Protein AF-A0A1G5B5W2-F1 (afdb_monomer)

Solvent-accessible surface area (backbone atoms only — not comparable to full-atom values): 9933 Å² total; per-residue (Å²): 132,89,88,76,79,68,76,71,42,29,28,67,58,91,96,41,81,40,77,48,52,76,66,56,52,51,50,60,70,46,51,90,75,51,82,76,58,22,58,76,54,98,49,32,30,33,30,56,49,57,87,66,50,67,46,41,26,61,44,83,46,56,38,44,43,36,43,31,29,71,38,70,79,39,80,42,61,60,56,61,76,33,85,68,38,29,29,24,50,71,88,38,76,74,40,57,71,66,61,88,95,61,55,77,75,46,70,97,74,80,90,72,55,69,45,58,20,66,41,77,34,44,30,32,34,36,50,77,46,63,46,78,59,57,46,78,43,43,35,37,44,41,40,80,92,46,47,30,26,76,44,65,36,38,28,38,66,56,79,77,75,72,81,83,75,81,77,88,127

pLDDT: mean 89.94, std 13.94, range [34.75, 98.75]

Mean predicted aligned error: 6.28 Å

Foldseek 3Di:
DPPPDQLQAWADDPPDIDTDDVLVSVFVVCVVVDDQKADQDPQKTKAKDWDDLEEAAQDKTKIFIKMFRADFFDKAQQADQDEAAQKDKVNHGDHHHDDPPDDNRDGPDDPGDMDTPRDMHRNYHIDIDGHNDFDWIWIWRCHDNHITGIRIHGYDYHPPPDDPPPDDD

Sequence (169 aa):
MDSTSGPGLFIRERDRILPATAEDEEVARSYPMFPDKGPITHGYRITILTRNIMVSAGDCVRIIHICEAVIPHLLLYIMGPKPIYDEYVNDVLSTPALPVHENPLAPSFYDGRTAVGPAIDYNYEITQYRFEKPGTYLLQWRPGTLVSNTLRIQVAAEKTGGPAAVRET

Radius of gyration: 18.14 Å; Cα contacts (8 Å, |Δi|>4): 365; chains: 1; bounding box: 45×38×61 Å

Nearest PDB structures (foldseek):
  5cl2-assembly1_B  TM=4.516E-01  e=8.698E-02  Bacillus subtilis subsp. subtilis str. 168
  7e2c-assembly1_J  TM=4.384E-01  e=8.698E-02  Saccharomyces cerevisiae S288C
  7e93-assembly1_U  TM=4.384E-01  e=9.734E-02  Saccharomyces cerevisiae S288C
  8wa2-assembly1_B  TM=3.943E-01  e=2.022E-01  Chlamydomonas reinhardtii
  3mjg-assembly1_X  TM=4.166E-01  e=5.566E-01  Homo sapiens

Secondary structure (DSSP, 8-state):
---------EEEETTEEEEPPHHHHHHHHTGGG-S-PPPEETTEEEEEE-S-SEEETTPEEEEEEEEEE-STT-EEE--SPBPP-SEEETTEE-SPPPPTT--TTS-SS--S-EEESSEEE--BEEEEEE--S-EEEEEEE--TT-----EEEEEEPP-----------

Structure (mmCIF, N/CA/C/O backbone):
data_AF-A0A1G5B5W2-F1
#
_entry.id   AF-A0A1G5B5W2-F1
#
loop_
_atom_site.group_PDB
_atom_site.id
_atom_site.type_symbol
_atom_site.label_atom_id
_atom_site.label_alt_id
_atom_site.label_comp_id
_atom_site.label_asym_id
_atom_site.label_entity_id
_atom_site.label_seq_id
_atom_site.pdbx_PDB_ins_code
_atom_site.Cartn_x
_atom_site.Cartn_y
_atom_site.Cartn_z
_atom_site.occupancy
_atom_site.B_iso_or_equiv
_atom_site.auth_seq_id
_atom_site.auth_comp_id
_atom_site.auth_asym_id
_atom_site.auth_atom_id
_atom_site.pdbx_PDB_model_num
ATOM 1 N N . MET A 1 1 ? 15.913 24.688 -11.710 1.00 37.62 1 MET A N 1
ATOM 2 C CA . MET A 1 1 ? 15.022 23.519 -11.850 1.00 37.62 1 MET A CA 1
ATOM 3 C C . MET A 1 1 ? 14.374 23.343 -10.494 1.00 37.62 1 MET A C 1
ATOM 5 O O . MET A 1 1 ? 15.089 23.002 -9.563 1.00 37.62 1 MET A O 1
ATOM 9 N N . ASP A 1 2 ? 13.099 23.705 -10.356 1.00 34.75 2 ASP A N 1
ATOM 10 C CA . ASP A 1 2 ? 12.386 23.604 -9.077 1.00 34.75 2 ASP A CA 1
ATOM 11 C C . ASP A 1 2 ? 12.147 22.132 -8.735 1.00 34.75 2 ASP A C 1
ATOM 13 O O . ASP A 1 2 ? 11.306 21.456 -9.323 1.00 34.75 2 ASP A O 1
ATOM 17 N N . SER A 1 3 ? 12.940 21.619 -7.801 1.00 41.91 3 SER A N 1
ATOM 18 C CA . SER A 1 3 ? 12.860 20.267 -7.254 1.00 41.91 3 SER A CA 1
ATOM 19 C C . SER A 1 3 ? 11.920 20.213 -6.043 1.00 41.91 3 SER A C 1
ATOM 21 O O . SER A 1 3 ? 12.307 19.746 -4.974 1.00 41.91 3 SER A O 1
ATOM 23 N N . THR A 1 4 ? 10.697 20.727 -6.190 1.00 43.75 4 THR A N 1
ATOM 24 C CA . THR A 1 4 ? 9.672 20.759 -5.126 1.00 43.75 4 THR A CA 1
ATOM 25 C C . THR A 1 4 ? 8.375 20.032 -5.489 1.00 43.75 4 THR A C 1
ATOM 27 O O . THR A 1 4 ? 7.369 20.211 -4.808 1.00 43.75 4 THR A O 1
ATOM 30 N N . SER A 1 5 ? 8.362 19.161 -6.505 1.00 53.97 5 SER A N 1
ATOM 31 C CA . SER A 1 5 ? 7.229 18.244 -6.684 1.00 53.97 5 SER A CA 1
ATOM 32 C C . SER A 1 5 ? 7.413 17.027 -5.771 1.00 53.97 5 SER A C 1
ATOM 34 O O . SER A 1 5 ? 8.232 16.151 -6.059 1.00 53.97 5 SER A O 1
ATOM 36 N N . GLY A 1 6 ? 6.686 16.987 -4.653 1.00 60.59 6 GLY A N 1
ATOM 37 C CA . GLY A 1 6 ? 6.535 15.770 -3.848 1.00 60.59 6 GLY A CA 1
ATOM 38 C C . GLY A 1 6 ? 5.915 14.612 -4.654 1.00 60.59 6 GLY A C 1
ATOM 39 O O . GLY A 1 6 ? 5.533 14.820 -5.808 1.00 60.59 6 GLY A O 1
ATOM 40 N N . PRO A 1 7 ? 5.843 13.392 -4.087 1.00 71.25 7 PRO A N 1
ATOM 41 C CA . PRO A 1 7 ? 5.294 12.201 -4.741 1.00 71.25 7 PRO A CA 1
ATOM 42 C C . PRO A 1 7 ? 3.908 12.356 -5.390 1.00 71.25 7 PRO A C 1
ATOM 44 O O . PRO A 1 7 ? 3.587 11.539 -6.247 1.00 71.25 7 PRO A O 1
ATOM 47 N N . GLY A 1 8 ? 3.128 13.394 -5.068 1.00 75.19 8 GLY A N 1
ATOM 48 C CA . GLY A 1 8 ? 1.887 13.704 -5.778 1.00 75.19 8 GLY A CA 1
ATOM 49 C C . GLY A 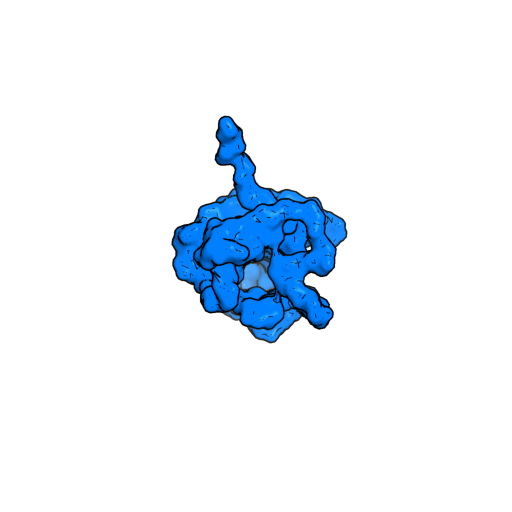1 8 ? 0.831 12.648 -5.491 1.00 75.19 8 GLY A C 1
ATOM 50 O O . GLY A 1 8 ? 0.269 12.057 -6.407 1.00 75.19 8 GLY A O 1
ATOM 51 N N . LEU A 1 9 ? 0.625 12.364 -4.207 1.00 86.31 9 LEU A N 1
ATOM 52 C CA . LEU A 1 9 ? -0.263 11.313 -3.731 1.00 86.31 9 LEU A CA 1
ATOM 53 C C . LEU A 1 9 ? -1.734 11.732 -3.816 1.00 86.31 9 LEU A C 1
ATOM 55 O O . LEU A 1 9 ? -2.085 12.911 -3.707 1.00 86.31 9 LEU A O 1
ATOM 59 N N . PHE A 1 10 ? -2.611 10.734 -3.913 1.00 88.00 10 PHE A N 1
ATOM 60 C CA . PHE A 1 10 ? -4.047 10.942 -4.045 1.00 88.00 10 PHE A CA 1
ATOM 61 C C . PHE A 1 10 ? -4.852 10.019 -3.145 1.00 88.00 10 PHE A C 1
ATOM 63 O O . PHE A 1 10 ? -4.447 8.911 -2.802 1.00 88.00 10 PHE A O 1
ATOM 70 N N . ILE A 1 11 ? -6.048 10.483 -2.820 1.00 87.56 11 ILE A N 1
ATOM 71 C CA . ILE A 1 11 ? -7.042 9.772 -2.036 1.00 87.56 11 ILE A CA 1
ATOM 72 C C . ILE A 1 11 ? -8.286 9.638 -2.894 1.00 87.56 11 ILE A C 1
ATOM 74 O O . ILE A 1 11 ? -8.745 10.631 -3.465 1.00 87.56 11 ILE A O 1
ATOM 78 N N . ARG A 1 12 ? -8.880 8.447 -2.925 1.00 83.56 12 ARG A N 1
ATOM 79 C CA . ARG A 1 12 ? -10.233 8.282 -3.447 1.00 83.56 12 ARG A CA 1
ATOM 80 C C . ARG A 1 12 ? -11.245 8.406 -2.314 1.00 83.56 12 ARG A C 1
ATOM 82 O O . ARG A 1 12 ? -11.292 7.576 -1.411 1.00 83.56 12 ARG A O 1
ATOM 89 N N . GLU A 1 13 ? -12.082 9.432 -2.381 1.00 84.50 13 GLU A N 1
ATOM 90 C CA . GLU A 1 13 ? -13.252 9.593 -1.521 1.00 84.50 13 GLU A CA 1
ATOM 91 C C . GLU A 1 13 ? -14.511 9.461 -2.373 1.00 84.50 13 GLU A C 1
ATOM 93 O O . GLU A 1 13 ? -14.910 10.392 -3.072 1.00 84.50 13 GLU A O 1
ATOM 98 N N . ARG A 1 14 ? -15.143 8.281 -2.315 1.00 81.69 14 ARG A N 1
ATOM 99 C CA . ARG A 1 14 ? -16.296 7.925 -3.159 1.00 81.69 14 ARG A CA 1
ATOM 100 C C . ARG A 1 14 ? -15.962 8.092 -4.650 1.00 81.69 14 ARG A C 1
ATOM 102 O O . ARG A 1 14 ? -15.160 7.333 -5.186 1.00 81.69 14 ARG A O 1
ATOM 109 N N . ASP A 1 15 ? -16.582 9.063 -5.309 1.00 83.31 15 ASP A N 1
ATOM 110 C CA . ASP A 1 15 ? -16.448 9.399 -6.724 1.00 83.31 15 ASP A CA 1
ATOM 111 C C . ASP A 1 15 ? -15.380 10.473 -6.996 1.00 83.31 15 ASP A C 1
ATOM 113 O O . ASP A 1 15 ? -15.169 10.853 -8.147 1.00 83.31 15 ASP A O 1
ATOM 117 N N . ARG A 1 16 ? -14.694 10.969 -5.957 1.00 86.12 16 ARG A N 1
ATOM 118 C CA . ARG A 1 16 ? -13.731 12.068 -6.065 1.00 86.12 16 ARG A CA 1
ATOM 119 C C . ARG A 1 16 ? -12.309 11.613 -5.791 1.00 86.12 16 ARG A C 1
ATOM 121 O O . ARG A 1 16 ? -12.047 10.854 -4.861 1.00 86.12 16 ARG A O 1
ATOM 128 N N . ILE A 1 17 ? -11.391 12.157 -6.580 1.00 85.44 17 ILE A N 1
ATOM 129 C CA . ILE A 1 17 ? -9.952 12.086 -6.345 1.00 85.44 17 ILE A CA 1
ATOM 130 C C . ILE A 1 17 ? -9.540 13.407 -5.704 1.00 85.44 17 ILE A C 1
ATOM 132 O O . ILE A 1 17 ? -9.736 14.473 -6.289 1.00 85.44 17 ILE A O 1
ATOM 136 N N . LEU A 1 18 ? -8.988 13.330 -4.498 1.00 89.00 18 LEU A N 1
ATOM 137 C CA . LEU A 1 18 ? -8.483 14.476 -3.752 1.00 89.00 18 LEU A CA 1
ATOM 138 C C . LEU A 1 18 ? -6.962 14.362 -3.604 1.00 89.00 18 LEU A C 1
ATOM 140 O O . LEU A 1 18 ? -6.448 13.242 -3.514 1.00 89.00 18 LEU A O 1
ATOM 144 N N . PRO A 1 19 ? -6.230 15.488 -3.568 1.00 89.38 19 PRO A N 1
ATOM 145 C CA . PRO A 1 19 ? -4.819 15.455 -3.216 1.00 89.38 19 PRO A CA 1
ATOM 146 C C . PRO A 1 19 ? -4.651 14.897 -1.801 1.00 89.38 19 PRO A C 1
ATOM 148 O O . PRO A 1 19 ? -5.465 15.162 -0.911 1.00 89.38 19 PRO A O 1
ATOM 151 N N . ALA A 1 20 ? -3.590 14.125 -1.590 1.00 91.12 20 ALA A N 1
ATOM 152 C CA . ALA A 1 20 ? -3.233 13.672 -0.259 1.00 91.12 20 ALA A CA 1
ATOM 153 C C . ALA A 1 20 ? -2.785 14.835 0.633 1.00 91.12 20 ALA A C 1
ATOM 155 O O . ALA A 1 20 ? -2.455 15.933 0.176 1.00 91.12 20 ALA A O 1
ATOM 156 N N . THR A 1 21 ? -2.771 14.583 1.937 1.00 93.31 21 THR A N 1
ATOM 157 C CA . THR A 1 21 ? -2.314 15.572 2.911 1.00 93.31 21 THR A CA 1
ATOM 158 C C . THR A 1 21 ? -0.787 15.689 2.895 1.00 93.31 21 THR A C 1
ATOM 160 O O . THR A 1 21 ? -0.077 14.780 2.464 1.00 93.31 21 THR A O 1
ATOM 163 N N . ALA A 1 22 ? -0.254 16.788 3.437 1.00 92.88 22 ALA A N 1
ATOM 164 C CA . ALA A 1 22 ? 1.192 16.950 3.610 1.00 92.88 22 ALA A CA 1
ATOM 165 C C . ALA A 1 22 ? 1.817 15.858 4.504 1.00 92.88 22 ALA A C 1
ATOM 167 O O . ALA A 1 22 ? 2.996 15.538 4.350 1.00 92.88 22 ALA A O 1
ATOM 168 N N . GLU A 1 23 ? 1.026 15.280 5.412 1.00 93.69 23 GLU A N 1
ATOM 169 C CA . GLU A 1 23 ? 1.452 14.185 6.284 1.00 93.69 23 GLU A CA 1
ATOM 170 C C . GLU A 1 23 ? 1.617 12.876 5.502 1.00 93.69 23 GLU A C 1
ATOM 172 O O . GLU A 1 23 ? 2.599 12.165 5.698 1.00 93.69 23 GLU A O 1
ATOM 177 N N . ASP A 1 24 ? 0.705 12.575 4.573 1.00 95.19 24 ASP A N 1
ATOM 178 C CA . ASP A 1 24 ? 0.829 11.401 3.697 1.00 95.19 24 ASP A CA 1
ATOM 179 C C . ASP A 1 24 ? 2.086 11.508 2.823 1.00 95.19 24 ASP A C 1
ATOM 181 O O . ASP A 1 24 ? 2.875 10.574 2.692 1.00 95.19 24 ASP A O 1
ATOM 185 N N . GLU A 1 25 ? 2.306 12.698 2.272 1.00 94.44 25 GLU A N 1
ATOM 186 C CA . GLU A 1 25 ? 3.486 13.044 1.486 1.00 94.44 25 GLU A CA 1
ATOM 187 C C . GLU A 1 25 ? 4.792 12.860 2.281 1.00 94.44 25 GLU A C 1
ATOM 189 O O . GLU A 1 25 ? 5.802 12.407 1.739 1.00 94.44 25 GLU A O 1
ATOM 194 N N . GLU A 1 26 ? 4.794 13.186 3.577 1.00 95.06 26 GLU A N 1
ATOM 195 C CA . GLU A 1 26 ? 5.936 12.954 4.466 1.00 95.06 26 GLU A CA 1
ATOM 196 C C . GLU A 1 26 ? 6.196 11.461 4.686 1.00 95.06 26 GLU A C 1
ATOM 198 O O . GLU A 1 26 ? 7.341 11.014 4.576 1.00 95.06 26 GLU A O 1
ATOM 203 N N . VAL A 1 27 ? 5.142 10.675 4.918 1.00 96.81 27 VAL A N 1
ATOM 204 C CA . VAL A 1 27 ? 5.261 9.220 5.069 1.00 96.81 27 VAL A CA 1
ATOM 205 C C . VAL A 1 27 ? 5.812 8.593 3.787 1.00 96.81 27 VAL A C 1
ATOM 207 O O . VAL A 1 27 ? 6.770 7.823 3.861 1.00 96.81 27 VAL A O 1
ATOM 210 N N . ALA A 1 28 ? 5.305 8.958 2.606 1.00 96.38 28 ALA A N 1
ATOM 211 C CA . ALA A 1 28 ? 5.833 8.449 1.337 1.00 96.38 28 ALA A CA 1
ATOM 212 C C . ALA A 1 28 ? 7.311 8.810 1.126 1.00 96.38 28 ALA A C 1
ATOM 214 O O . ALA A 1 28 ? 8.097 7.957 0.711 1.00 96.38 28 ALA A O 1
ATOM 215 N N . ARG A 1 29 ? 7.728 10.035 1.480 1.00 96.00 29 ARG A N 1
ATOM 216 C CA . ARG A 1 29 ? 9.142 10.450 1.415 1.00 96.00 29 ARG A CA 1
ATOM 217 C C . ARG A 1 29 ? 10.067 9.619 2.306 1.00 96.00 29 ARG A C 1
ATOM 219 O O . ARG A 1 29 ? 11.262 9.561 2.025 1.00 96.00 29 ARG A O 1
ATOM 226 N N . SER A 1 30 ? 9.548 8.960 3.344 1.00 96.88 30 SER A N 1
ATOM 227 C CA . SER A 1 30 ? 10.343 8.080 4.211 1.00 96.88 30 SER A CA 1
ATOM 228 C C . SER A 1 30 ? 10.684 6.724 3.573 1.00 96.88 30 SER A C 1
ATOM 230 O O . SER A 1 30 ? 11.623 6.057 4.015 1.00 96.88 30 SER A O 1
ATOM 232 N N . TYR A 1 31 ? 9.981 6.328 2.502 1.00 97.75 31 TYR A N 1
ATOM 233 C CA . TYR A 1 31 ? 10.100 5.004 1.885 1.00 97.75 31 TYR A CA 1
ATOM 234 C C . TYR A 1 31 ? 11.528 4.559 1.528 1.00 97.75 31 TYR A C 1
ATOM 236 O O . TYR A 1 31 ? 11.860 3.399 1.798 1.00 97.75 31 TYR A O 1
ATOM 244 N N . PRO A 1 32 ? 12.414 5.405 0.958 1.00 97.00 32 PRO A N 1
ATOM 245 C CA . PRO A 1 32 ? 13.774 4.979 0.633 1.00 97.00 32 PRO A CA 1
ATOM 246 C C . PRO A 1 32 ? 14.519 4.376 1.830 1.00 97.00 32 PRO A C 1
ATOM 248 O O . PRO A 1 32 ? 15.242 3.396 1.650 1.00 97.00 32 PRO A O 1
ATOM 251 N N . MET A 1 33 ? 14.263 4.899 3.034 1.00 97.19 33 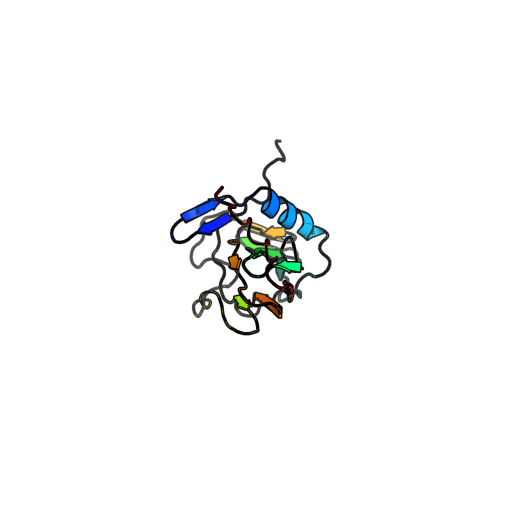MET A N 1
ATOM 252 C CA . MET A 1 33 ? 14.876 4.475 4.295 1.00 97.19 33 MET A CA 1
ATOM 253 C C . MET A 1 33 ? 14.022 3.484 5.097 1.00 97.19 33 MET A C 1
ATOM 255 O O . MET A 1 33 ? 14.452 3.033 6.158 1.00 97.19 33 MET A O 1
ATOM 259 N N . PHE A 1 34 ? 12.819 3.146 4.627 1.00 97.69 34 PHE A N 1
ATOM 260 C CA . PHE A 1 34 ? 11.919 2.250 5.343 1.00 97.69 34 PHE A CA 1
ATOM 261 C C . PHE A 1 34 ? 12.473 0.812 5.340 1.00 97.69 34 PHE A C 1
ATOM 263 O O . PHE A 1 34 ? 12.761 0.285 4.263 1.00 97.69 34 PHE A O 1
ATOM 270 N N . PRO A 1 35 ? 12.654 0.166 6.509 1.00 96.50 35 PRO A N 1
ATOM 271 C CA . PRO A 1 35 ? 13.338 -1.125 6.586 1.00 96.50 35 PRO A CA 1
ATOM 272 C C . PRO A 1 35 ? 12.442 -2.321 6.234 1.00 96.50 35 PRO A C 1
ATOM 274 O O . PRO A 1 35 ? 12.929 -3.296 5.667 1.00 96.50 35 PRO A O 1
ATOM 277 N N . ASP A 1 36 ? 11.144 -2.254 6.543 1.00 97.75 36 ASP A N 1
ATOM 278 C CA . ASP A 1 36 ? 10.189 -3.354 6.345 1.00 97.75 36 ASP A CA 1
ATOM 279 C C . ASP A 1 36 ? 9.571 -3.317 4.940 1.00 97.75 36 ASP A C 1
ATOM 281 O O . ASP A 1 36 ? 8.381 -3.089 4.741 1.00 97.75 36 ASP A O 1
ATOM 285 N N . LYS A 1 37 ? 10.418 -3.472 3.924 1.00 98.44 37 LYS A N 1
ATOM 286 C CA . LYS A 1 37 ? 9.973 -3.513 2.529 1.00 98.44 37 LYS A CA 1
ATOM 287 C C . LYS A 1 37 ? 9.453 -4.895 2.149 1.00 98.44 37 LYS A C 1
ATOM 289 O O . LYS A 1 37 ? 9.927 -5.910 2.655 1.00 98.44 37 LYS A O 1
ATOM 294 N N . GLY A 1 38 ? 8.538 -4.942 1.182 1.00 98.44 38 GLY A N 1
ATOM 295 C CA . GLY A 1 38 ? 8.084 -6.214 0.626 1.00 98.44 38 GLY A CA 1
ATOM 296 C C . GLY A 1 38 ? 9.200 -7.015 -0.069 1.00 98.44 38 GLY A C 1
ATOM 297 O O . GLY A 1 38 ? 10.264 -6.474 -0.416 1.00 98.44 38 GLY A O 1
ATOM 298 N N . PRO A 1 39 ? 8.978 -8.319 -0.301 1.00 98.31 39 PRO A N 1
ATOM 299 C CA . PRO A 1 39 ? 9.893 -9.153 -1.071 1.00 98.31 39 PRO A CA 1
ATOM 300 C C . PRO A 1 39 ? 10.052 -8.647 -2.512 1.00 98.31 39 PRO A C 1
ATOM 302 O O . PRO A 1 39 ? 9.145 -8.049 -3.090 1.00 98.31 39 PRO A O 1
ATOM 305 N N . ILE A 1 40 ? 11.213 -8.923 -3.112 1.00 98.25 40 ILE A N 1
ATOM 306 C CA . ILE A 1 40 ? 11.434 -8.683 -4.543 1.00 98.25 40 ILE A CA 1
ATOM 307 C C . ILE A 1 40 ? 10.928 -9.901 -5.314 1.00 98.25 40 ILE A C 1
ATOM 309 O O . ILE A 1 40 ? 11.411 -11.011 -5.103 1.00 98.25 40 ILE A O 1
ATOM 313 N N . THR A 1 41 ? 9.996 -9.682 -6.235 1.00 97.75 41 THR A N 1
ATOM 314 C CA . THR A 1 41 ? 9.405 -10.705 -7.101 1.00 97.75 41 THR A CA 1
ATOM 315 C C . THR A 1 41 ? 9.479 -10.223 -8.546 1.00 97.75 41 THR A C 1
ATOM 317 O O . THR A 1 41 ? 9.015 -9.133 -8.868 1.00 97.75 41 THR A O 1
ATOM 320 N N . HIS A 1 42 ? 10.123 -11.002 -9.421 1.00 95.50 42 HIS A N 1
ATOM 321 C CA . HIS A 1 42 ? 10.360 -10.638 -10.830 1.00 95.50 42 HIS A CA 1
ATOM 322 C C . HIS A 1 42 ? 11.003 -9.247 -11.033 1.00 95.50 42 HIS A C 1
ATOM 324 O O . HIS A 1 42 ? 10.741 -8.569 -12.020 1.00 95.50 42 HIS A O 1
ATOM 330 N N . GLY A 1 43 ? 11.849 -8.815 -10.089 1.00 97.19 43 GLY A N 1
ATOM 331 C CA . GLY A 1 43 ? 12.536 -7.517 -10.123 1.00 97.19 43 GLY A CA 1
ATOM 332 C C . GLY A 1 43 ? 11.689 -6.317 -9.678 1.00 97.19 43 GLY A C 1
ATOM 333 O O . GLY A 1 43 ? 12.215 -5.205 -9.616 1.00 97.19 43 GLY A O 1
ATOM 334 N N . TYR A 1 44 ? 10.430 -6.544 -9.298 1.00 98.12 44 TYR A N 1
ATOM 335 C CA . TYR A 1 44 ? 9.566 -5.560 -8.654 1.00 98.12 44 TYR A CA 1
ATOM 336 C C . TYR A 1 44 ? 9.454 -5.818 -7.157 1.00 98.12 44 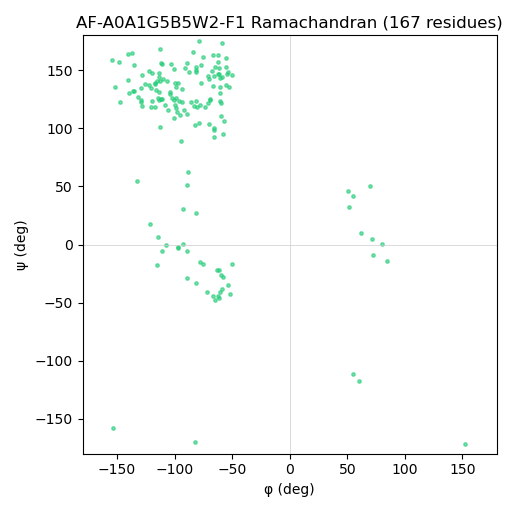TYR A C 1
ATOM 338 O O . TYR A 1 44 ? 9.597 -6.944 -6.683 1.00 98.12 44 TYR A O 1
ATOM 346 N N . ARG A 1 45 ? 9.151 -4.766 -6.411 1.00 98.38 45 ARG A N 1
ATOM 347 C CA . ARG A 1 45 ? 8.814 -4.811 -4.995 1.00 98.38 45 ARG A CA 1
ATOM 348 C C . ARG A 1 45 ? 7.624 -3.901 -4.769 1.00 98.38 45 ARG A C 1
ATOM 350 O O . ARG A 1 45 ? 7.650 -2.747 -5.183 1.00 98.38 45 ARG A O 1
ATOM 357 N N . ILE A 1 46 ? 6.625 -4.401 -4.058 1.00 98.62 46 ILE A N 1
ATOM 358 C CA . ILE A 1 46 ? 5.535 -3.573 -3.5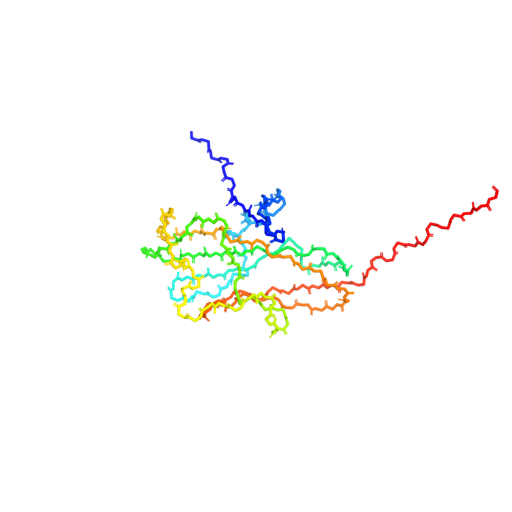50 1.00 98.62 46 ILE A CA 1
ATOM 359 C C . ILE A 1 46 ? 5.643 -3.460 -2.034 1.00 98.62 46 ILE A C 1
ATOM 361 O O . ILE A 1 46 ? 6.056 -4.404 -1.362 1.00 98.62 46 ILE A O 1
ATOM 365 N N . THR A 1 47 ? 5.332 -2.292 -1.489 1.00 98.75 47 THR A N 1
ATOM 366 C CA . THR A 1 47 ? 5.399 -2.021 -0.047 1.00 98.75 47 THR A CA 1
ATOM 367 C C . THR A 1 47 ? 4.210 -1.166 0.353 1.00 98.75 47 THR A C 1
ATOM 369 O O . THR A 1 47 ? 3.829 -0.259 -0.388 1.00 98.75 47 THR A O 1
ATOM 372 N N . ILE A 1 48 ? 3.651 -1.454 1.525 1.00 98.69 48 ILE A N 1
ATOM 373 C CA . ILE A 1 48 ? 2.656 -0.610 2.176 1.00 98.69 48 ILE A CA 1
ATOM 374 C C . ILE A 1 48 ? 3.227 -0.020 3.460 1.00 98.69 48 ILE A C 1
ATOM 376 O O . ILE A 1 48 ? 3.995 -0.660 4.185 1.00 98.69 48 ILE A O 1
ATOM 380 N N . LEU A 1 49 ? 2.843 1.216 3.745 1.00 97.94 49 LEU A N 1
ATOM 381 C CA . LEU A 1 49 ? 3.270 1.942 4.930 1.00 97.94 49 LEU A CA 1
ATOM 382 C C . LEU A 1 49 ? 2.173 2.889 5.402 1.00 97.94 49 LEU A C 1
ATOM 384 O O . LEU A 1 49 ? 1.293 3.298 4.648 1.00 97.94 49 LEU A O 1
ATOM 388 N N . THR A 1 50 ? 2.237 3.234 6.678 1.00 98.12 50 THR A N 1
ATOM 389 C CA . THR A 1 50 ? 1.334 4.186 7.317 1.00 98.12 50 THR A CA 1
ATOM 390 C C . THR A 1 50 ? 2.120 5.051 8.289 1.00 98.12 50 THR A C 1
ATOM 392 O O . THR A 1 50 ? 3.223 4.687 8.698 1.00 98.12 50 THR A O 1
ATOM 395 N N . ARG A 1 51 ? 1.536 6.176 8.704 1.00 97.00 51 ARG A N 1
ATOM 396 C CA . ARG A 1 51 ? 2.153 7.070 9.688 1.00 97.00 51 ARG A CA 1
ATOM 397 C C . ARG A 1 51 ? 2.302 6.412 11.058 1.00 97.00 51 ARG A C 1
ATOM 399 O O . ARG A 1 51 ? 3.357 6.504 11.673 1.00 97.00 51 ARG A O 1
ATOM 406 N N . ASN A 1 52 ? 1.230 5.784 11.542 1.00 95.00 52 ASN A N 1
ATOM 407 C CA . ASN A 1 52 ? 1.140 5.256 12.898 1.00 95.00 52 ASN A CA 1
ATOM 408 C C . ASN A 1 52 ? 0.677 3.803 12.867 1.00 95.00 52 ASN A C 1
ATOM 410 O O . ASN A 1 52 ? -0.396 3.496 12.359 1.00 95.00 52 ASN A O 1
ATOM 414 N N . ILE A 1 53 ? 1.464 2.921 13.480 1.00 96.88 53 ILE A N 1
ATOM 415 C CA . ILE A 1 53 ? 1.081 1.521 13.705 1.00 96.88 53 ILE A CA 1
ATOM 416 C C . ILE A 1 53 ? 0.343 1.316 15.032 1.00 96.88 53 ILE A C 1
ATOM 418 O O . ILE A 1 53 ? -0.117 0.217 15.305 1.00 96.88 53 ILE A O 1
ATOM 422 N N . MET A 1 54 ? 0.233 2.354 15.866 1.00 97.69 54 MET A N 1
ATOM 423 C CA . MET A 1 54 ? -0.561 2.359 17.097 1.00 97.69 54 MET A CA 1
ATOM 424 C C . MET A 1 54 ? -1.611 3.462 16.997 1.00 97.69 54 MET A C 1
ATOM 426 O O . MET A 1 54 ? -1.252 4.633 16.885 1.00 97.69 54 MET A O 1
ATOM 430 N N . VAL A 1 55 ? -2.887 3.090 17.032 1.00 96.88 55 VAL A N 1
ATOM 431 C CA . VAL A 1 55 ? -4.031 4.004 16.886 1.00 96.88 55 VAL A CA 1
ATOM 432 C C . VAL A 1 55 ? -5.125 3.667 17.898 1.00 96.88 55 VAL A C 1
ATOM 434 O O . VAL A 1 55 ? -5.104 2.597 18.510 1.00 96.88 55 VAL A O 1
ATOM 437 N N . SER A 1 56 ? -6.077 4.568 18.109 1.00 97.19 56 SER A N 1
ATOM 438 C CA . SER A 1 56 ? -7.291 4.296 18.882 1.00 97.19 56 SER A CA 1
ATOM 439 C C . SER A 1 56 ? -8.401 3.747 17.985 1.00 97.19 56 SER A C 1
ATOM 441 O O . SER A 1 56 ? -8.411 3.960 16.773 1.00 97.19 56 SER A O 1
ATOM 443 N N . ALA A 1 57 ? -9.350 3.025 18.581 1.00 96.94 57 ALA A N 1
ATOM 444 C CA . ALA A 1 57 ? -10.557 2.614 17.875 1.00 96.94 57 ALA A CA 1
ATOM 445 C C . ALA A 1 57 ? -11.288 3.838 17.286 1.00 96.94 57 ALA A C 1
ATOM 447 O O . ALA A 1 57 ? -11.378 4.875 17.941 1.00 96.94 57 ALA A O 1
ATOM 448 N N . GLY A 1 58 ? -11.758 3.715 16.043 1.00 95.75 58 GLY A N 1
ATOM 449 C CA . GLY A 1 58 ? -12.415 4.787 15.280 1.00 95.75 58 GLY A CA 1
ATOM 450 C C . GLY A 1 58 ? -11.465 5.750 14.546 1.00 95.75 58 GLY A C 1
ATOM 451 O O . GLY A 1 58 ? -11.908 6.472 13.640 1.00 95.75 58 GLY A O 1
ATOM 452 N N . ASP A 1 59 ? -10.162 5.742 14.860 1.00 95.62 59 ASP A N 1
ATOM 453 C CA . ASP A 1 59 ? -9.171 6.561 14.153 1.00 95.62 59 ASP A CA 1
ATOM 454 C C . ASP A 1 59 ? -9.093 6.181 12.667 1.00 95.62 59 ASP A C 1
ATOM 456 O O . ASP A 1 59 ? -9.246 5.020 12.279 1.00 95.62 59 ASP A O 1
ATOM 460 N N . CYS A 1 60 ? -8.827 7.180 11.821 1.00 95.38 60 CYS A N 1
ATOM 461 C CA . CYS A 1 60 ? -8.572 6.951 10.402 1.00 95.38 60 CYS A CA 1
ATOM 462 C C . CYS A 1 60 ? -7.125 6.492 10.203 1.00 95.38 60 CYS A C 1
ATOM 464 O O . CYS A 1 60 ? -6.185 7.239 10.478 1.00 95.38 60 CYS A O 1
ATOM 466 N N . VAL A 1 61 ? -6.955 5.281 9.681 1.00 97.06 61 VAL A N 1
ATOM 467 C CA . VAL A 1 61 ? -5.667 4.728 9.267 1.00 97.06 61 VAL A CA 1
ATOM 468 C C . VAL A 1 61 ? -5.553 4.847 7.756 1.00 97.06 61 VAL A C 1
ATOM 470 O O . VAL A 1 61 ? -6.411 4.371 7.017 1.00 97.06 61 VAL A O 1
ATOM 473 N N . ARG A 1 62 ? -4.484 5.492 7.298 1.00 97.50 62 ARG A N 1
ATOM 474 C CA . ARG A 1 62 ? -4.231 5.783 5.884 1.00 97.50 62 ARG A CA 1
ATOM 475 C C . ARG A 1 62 ? -3.040 4.960 5.420 1.00 97.50 62 ARG A C 1
ATOM 477 O O . ARG A 1 62 ? -1.989 5.004 6.065 1.00 97.50 62 ARG A O 1
ATOM 484 N N . ILE A 1 63 ? -3.221 4.186 4.357 1.00 98.19 63 ILE A N 1
ATOM 485 C CA . ILE A 1 63 ? -2.209 3.256 3.845 1.00 98.19 63 ILE A CA 1
ATOM 486 C C . ILE A 1 63 ? -1.708 3.776 2.510 1.00 98.19 63 ILE A C 1
ATOM 488 O O . ILE A 1 63 ? -2.502 4.029 1.610 1.00 98.19 63 ILE A O 1
ATOM 492 N N . ILE A 1 64 ? -0.396 3.948 2.414 1.00 98.19 64 ILE A N 1
ATOM 493 C CA . ILE A 1 64 ? 0.297 4.372 1.203 1.00 98.19 64 ILE A CA 1
ATOM 494 C C . ILE A 1 64 ? 0.858 3.130 0.526 1.00 98.19 64 ILE A C 1
ATOM 496 O O . ILE A 1 64 ? 1.478 2.297 1.190 1.00 98.19 64 ILE A O 1
ATOM 500 N N . HIS A 1 65 ? 0.689 3.040 -0.790 1.00 97.88 65 HIS A N 1
ATOM 501 C CA . HIS A 1 65 ? 1.140 1.916 -1.605 1.00 97.88 65 HIS A CA 1
ATOM 502 C C . HIS A 1 65 ? 2.240 2.371 -2.543 1.00 97.88 65 HIS A C 1
ATOM 504 O O . HIS A 1 65 ? 2.125 3.387 -3.229 1.00 97.88 65 HIS A O 1
ATOM 510 N N . ILE A 1 66 ? 3.325 1.610 -2.568 1.00 97.75 66 ILE A N 1
ATOM 511 C CA . ILE A 1 66 ? 4.512 1.947 -3.344 1.00 97.75 66 ILE A CA 1
ATOM 512 C C . ILE A 1 66 ? 4.902 0.751 -4.191 1.00 97.75 66 ILE A C 1
ATOM 514 O O . ILE A 1 66 ? 4.969 -0.372 -3.691 1.00 97.75 66 ILE A O 1
ATOM 518 N N . CYS A 1 67 ? 5.211 1.014 -5.459 1.00 97.69 67 CYS A N 1
ATOM 519 C CA . CYS A 1 67 ? 5.813 0.047 -6.363 1.00 97.69 67 CYS A CA 1
ATOM 520 C C . CYS A 1 67 ? 7.227 0.499 -6.736 1.00 97.69 67 CYS A C 1
ATOM 522 O O . CYS A 1 67 ? 7.434 1.589 -7.257 1.00 97.69 67 CYS A O 1
ATOM 524 N N . GLU A 1 68 ? 8.212 -0.358 -6.508 1.00 98.12 68 GLU A N 1
ATOM 525 C CA . GLU A 1 68 ? 9.613 -0.139 -6.847 1.00 98.12 68 GLU A CA 1
ATOM 526 C C . GLU A 1 68 ? 10.037 -1.153 -7.914 1.00 98.12 68 GLU A C 1
ATOM 528 O O . GLU A 1 68 ? 9.888 -2.363 -7.736 1.00 98.12 68 GLU A O 1
ATOM 533 N N . ALA A 1 69 ? 10.590 -0.664 -9.023 1.00 98.06 69 ALA A N 1
ATOM 534 C CA . ALA A 1 69 ? 11.348 -1.483 -9.960 1.00 98.06 69 ALA A CA 1
ATOM 535 C C . ALA A 1 69 ? 12.806 -1.458 -9.502 1.00 98.06 69 ALA A C 1
ATOM 537 O O . ALA A 1 69 ? 13.444 -0.407 -9.539 1.00 98.06 69 ALA A O 1
ATOM 538 N N . VAL A 1 70 ? 13.323 -2.596 -9.039 1.00 97.50 70 VAL A N 1
ATOM 539 C CA . VAL A 1 70 ? 14.633 -2.666 -8.366 1.00 97.50 70 VAL A CA 1
ATOM 540 C C . VAL A 1 70 ? 15.773 -2.894 -9.357 1.00 97.50 70 VAL A C 1
ATOM 542 O O . VAL A 1 70 ? 16.901 -2.467 -9.117 1.00 97.50 70 VAL A O 1
ATOM 545 N N . ILE A 1 71 ? 15.496 -3.562 -10.478 1.00 96.06 71 ILE A N 1
ATOM 546 C CA . ILE A 1 71 ? 16.505 -3.866 -11.497 1.00 96.06 71 ILE A CA 1
ATOM 547 C C . ILE A 1 71 ? 16.416 -2.893 -12.685 1.00 96.06 71 ILE A C 1
ATOM 549 O O . ILE A 1 71 ? 15.326 -2.400 -13.000 1.00 96.06 71 ILE A O 1
ATOM 553 N N . PRO A 1 72 ? 17.540 -2.635 -13.378 1.00 94.88 72 PRO A N 1
ATOM 554 C CA . PRO A 1 72 ? 17.540 -1.874 -14.620 1.00 94.88 72 PRO A CA 1
ATOM 555 C C . PRO A 1 72 ? 16.595 -2.454 -15.682 1.00 94.88 72 PRO A C 1
ATOM 557 O O . PRO A 1 72 ? 16.356 -3.659 -15.721 1.00 94.88 72 PRO A O 1
ATOM 560 N N . HIS A 1 73 ? 16.104 -1.594 -16.577 1.00 93.50 73 HIS A N 1
ATOM 561 C CA . HIS A 1 73 ? 15.272 -1.936 -17.748 1.00 93.50 73 HIS A CA 1
ATOM 562 C C . HIS A 1 73 ? 13.821 -2.362 -17.476 1.00 93.50 73 HIS A C 1
ATOM 564 O O . HIS A 1 73 ? 13.039 -2.424 -18.423 1.00 93.50 73 HIS A O 1
ATOM 570 N N . LEU A 1 74 ? 13.421 -2.592 -16.222 1.00 95.25 74 LEU A N 1
ATOM 571 C CA . LEU A 1 74 ? 12.003 -2.755 -15.893 1.00 95.25 74 LEU A CA 1
ATOM 572 C C . LEU A 1 74 ? 11.256 -1.429 -15.998 1.00 95.25 74 LEU A C 1
ATOM 574 O O . LEU A 1 74 ? 11.798 -0.378 -15.666 1.00 95.25 74 LEU A O 1
ATOM 578 N N . LEU A 1 75 ? 10.002 -1.486 -16.441 1.00 94.75 75 LEU A N 1
ATOM 579 C CA . LEU A 1 75 ? 9.160 -0.306 -16.617 1.00 94.75 75 LEU A CA 1
ATOM 580 C C . LEU A 1 75 ? 8.206 -0.121 -15.436 1.00 94.75 75 LEU A C 1
ATOM 582 O O . LEU A 1 75 ? 7.608 -1.084 -14.954 1.00 94.75 75 LEU A O 1
ATOM 586 N N . LEU A 1 76 ? 8.042 1.133 -15.018 1.00 94.44 76 LEU A N 1
ATOM 587 C CA . LEU A 1 76 ? 6.985 1.601 -14.126 1.00 94.44 76 LEU A CA 1
ATOM 588 C C . LEU A 1 76 ? 6.076 2.582 -14.860 1.00 94.44 76 LEU A C 1
ATOM 590 O O . LEU A 1 76 ? 6.547 3.450 -15.595 1.00 94.44 76 LEU A O 1
ATOM 594 N N . TYR A 1 77 ? 4.780 2.475 -14.593 1.00 93.62 77 TYR A N 1
ATOM 595 C CA . TYR A 1 77 ? 3.734 3.358 -15.101 1.00 93.62 77 TYR A CA 1
ATOM 596 C C . TYR A 1 77 ? 3.484 4.453 -14.059 1.00 93.62 77 TYR A C 1
ATOM 598 O O . TYR A 1 77 ? 2.691 4.257 -13.141 1.00 93.62 77 TYR A O 1
ATOM 606 N N . ILE A 1 78 ? 4.223 5.561 -14.163 1.00 91.00 78 ILE A N 1
ATOM 607 C CA . ILE A 1 78 ? 4.387 6.585 -13.110 1.00 91.00 78 ILE A CA 1
ATOM 608 C C . ILE A 1 78 ? 3.384 7.747 -13.203 1.00 91.00 78 ILE A C 1
ATOM 610 O O . ILE A 1 78 ? 3.707 8.886 -12.864 1.00 91.00 78 ILE A O 1
ATOM 614 N N . MET A 1 79 ? 2.185 7.485 -13.712 1.00 88.44 79 MET A N 1
ATOM 615 C CA . MET A 1 79 ? 1.054 8.402 -13.618 1.00 88.44 79 MET A CA 1
ATOM 616 C C . MET A 1 79 ? -0.097 7.703 -12.920 1.00 88.44 79 MET A C 1
ATOM 618 O O . MET A 1 79 ? -0.277 6.491 -13.037 1.00 88.44 79 MET A O 1
ATOM 622 N N . GLY A 1 80 ? -0.892 8.496 -12.218 1.00 84.12 80 GLY A N 1
ATOM 623 C CA . GLY A 1 80 ? -2.080 8.027 -11.536 1.00 84.12 80 GLY A CA 1
ATOM 624 C C . GLY A 1 80 ? -3.115 9.137 -11.368 1.00 84.12 80 GLY A C 1
ATOM 625 O O . GLY A 1 80 ? -3.086 10.116 -12.120 1.00 84.12 80 GLY A O 1
ATOM 626 N N . PRO A 1 81 ? -4.027 8.983 -10.397 1.00 88.50 81 PRO A N 1
ATOM 627 C CA . PRO A 1 81 ? -4.044 7.909 -9.399 1.00 88.50 81 PRO A CA 1
ATOM 628 C C . PRO A 1 81 ? -4.384 6.533 -9.980 1.00 88.50 81 PRO A C 1
ATOM 630 O O . PRO A 1 81 ? -5.235 6.410 -10.860 1.00 88.50 81 PRO A O 1
ATOM 633 N N . LYS A 1 82 ? -3.727 5.494 -9.463 1.00 90.81 82 LYS A N 1
ATOM 634 C CA . LYS A 1 82 ? -3.995 4.095 -9.804 1.00 90.81 82 LYS A CA 1
ATOM 635 C C . LYS A 1 82 ? -4.771 3.410 -8.680 1.00 90.81 82 LYS A C 1
ATOM 637 O O . LYS A 1 82 ? -4.358 3.526 -7.525 1.00 90.81 82 LYS A O 1
ATOM 642 N N . PRO A 1 83 ? -5.865 2.696 -8.994 1.00 91.50 83 PRO A N 1
ATOM 643 C CA . PRO A 1 83 ? -6.669 2.026 -7.980 1.00 91.50 83 PRO A CA 1
ATOM 644 C C . PRO A 1 83 ? -5.879 0.919 -7.276 1.00 91.50 83 PRO A C 1
ATOM 646 O O . PRO A 1 83 ? -4.974 0.313 -7.854 1.00 91.50 83 PRO A O 1
ATOM 649 N N . ILE A 1 84 ? -6.264 0.633 -6.032 1.00 93.94 84 ILE A N 1
ATOM 650 C CA . ILE A 1 84 ? -5.754 -0.508 -5.268 1.00 93.94 84 ILE A CA 1
ATOM 651 C C . ILE A 1 84 ? -6.684 -1.702 -5.447 1.00 93.94 84 ILE A C 1
ATOM 653 O O . ILE A 1 84 ? -7.862 -1.644 -5.094 1.00 93.94 84 ILE A O 1
ATOM 657 N N . TYR A 1 85 ? -6.119 -2.802 -5.933 1.00 95.38 85 TYR A N 1
ATOM 658 C CA . TYR A 1 85 ? -6.763 -4.111 -6.002 1.00 9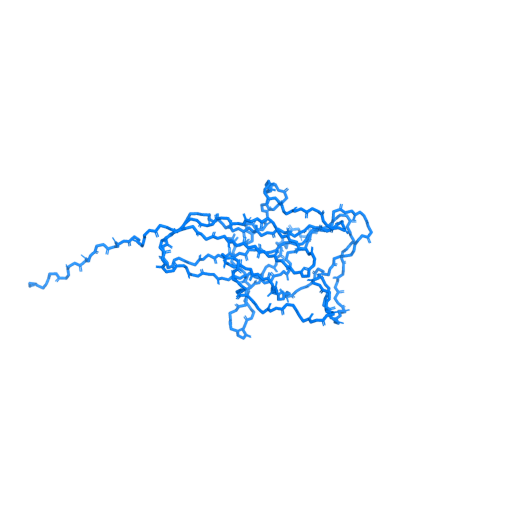5.38 85 TYR A CA 1
ATOM 659 C C . TYR A 1 85 ? -6.101 -5.092 -5.038 1.00 95.38 85 TYR A C 1
ATOM 661 O O . TYR A 1 85 ? -4.923 -4.928 -4.717 1.00 95.38 85 TYR A O 1
ATOM 669 N N . ASP A 1 86 ? -6.838 -6.122 -4.624 1.00 97.75 86 ASP A N 1
ATOM 670 C CA . ASP A 1 86 ? -6.315 -7.244 -3.833 1.00 97.75 86 ASP A CA 1
ATOM 671 C C . ASP A 1 86 ? -5.609 -6.823 -2.529 1.00 97.75 86 ASP A C 1
ATOM 673 O O . ASP A 1 86 ? -4.551 -7.345 -2.168 1.00 97.75 86 ASP A O 1
ATOM 677 N N . GLU A 1 87 ? -6.166 -5.855 -1.802 1.00 98.38 87 GLU A N 1
ATOM 678 C CA . GLU A 1 87 ? -5.717 -5.533 -0.449 1.00 98.38 87 GLU A CA 1
ATOM 679 C C . GLU A 1 87 ? -6.542 -6.295 0.582 1.00 98.38 87 GLU A C 1
ATOM 681 O O . GLU A 1 87 ? -7.770 -6.350 0.512 1.00 98.38 87 GLU A O 1
ATOM 686 N N . TYR A 1 88 ? -5.853 -6.887 1.551 1.00 98.75 88 TYR A N 1
ATOM 687 C CA . TYR A 1 88 ? -6.433 -7.761 2.557 1.00 98.75 88 TYR A CA 1
ATOM 688 C C . TYR A 1 88 ? -6.265 -7.158 3.945 1.00 98.75 88 TYR A C 1
ATOM 690 O O . TYR A 1 88 ? -5.185 -6.678 4.290 1.00 98.75 88 TYR A O 1
ATOM 698 N N . VAL A 1 89 ? -7.311 -7.271 4.762 1.00 98.62 89 VAL A N 1
ATOM 699 C CA . VAL A 1 89 ? -7.299 -6.994 6.201 1.00 98.62 89 VAL A CA 1
ATOM 700 C C . VAL A 1 89 ? -7.620 -8.294 6.930 1.00 98.62 89 VAL A C 1
ATOM 702 O O . VAL A 1 89 ? -8.704 -8.843 6.761 1.00 98.62 89 VAL A O 1
ATOM 705 N N . ASN A 1 90 ? -6.696 -8.797 7.751 1.00 98.38 90 ASN A N 1
ATOM 706 C CA . ASN A 1 90 ? -6.822 -10.084 8.449 1.00 98.38 90 ASN A CA 1
ATOM 707 C C . ASN A 1 90 ? -7.196 -11.235 7.496 1.00 98.38 90 ASN A C 1
ATOM 709 O O . ASN A 1 90 ? -8.120 -11.997 7.769 1.00 98.38 90 ASN A O 1
ATOM 713 N N . ASP A 1 91 ? -6.508 -11.308 6.352 1.00 98.31 91 ASP A N 1
ATOM 714 C CA . ASP A 1 91 ? -6.759 -12.273 5.269 1.00 98.31 91 ASP A CA 1
ATOM 715 C C . ASP A 1 91 ? -8.147 -12.185 4.608 1.00 98.31 91 ASP A C 1
ATOM 717 O O . ASP A 1 91 ? -8.485 -13.013 3.763 1.00 98.31 91 ASP A O 1
ATOM 721 N N . VAL A 1 92 ? -8.928 -11.143 4.907 1.00 98.38 92 VAL A N 1
ATOM 722 C CA . VAL A 1 92 ? -10.191 -10.836 4.229 1.00 98.38 92 VAL A CA 1
ATOM 723 C C . VAL A 1 92 ? -9.953 -9.751 3.187 1.00 98.38 92 VAL A C 1
ATOM 725 O O . VAL A 1 92 ? -9.430 -8.685 3.506 1.00 98.38 92 VAL A O 1
ATOM 728 N N . LEU A 1 93 ? -10.347 -10.018 1.942 1.00 98.31 93 LEU A N 1
ATOM 729 C CA . LEU A 1 93 ? -10.257 -9.057 0.844 1.00 98.31 93 LEU A CA 1
ATOM 730 C C . LEU A 1 93 ? -11.091 -7.804 1.167 1.00 98.31 93 LEU A C 1
ATOM 732 O O . LEU A 1 93 ? -12.288 -7.908 1.435 1.00 98.31 93 LEU A O 1
ATOM 736 N N . SER A 1 94 ? -10.452 -6.635 1.143 1.00 97.44 94 SER A N 1
ATOM 737 C CA . SER A 1 94 ? -11.044 -5.352 1.533 1.00 97.44 94 SER A CA 1
ATOM 738 C C . SER A 1 94 ? -11.160 -4.340 0.392 1.00 97.44 94 SER A C 1
ATOM 740 O O . SER A 1 94 ? -11.925 -3.382 0.510 1.00 97.44 94 SER A O 1
ATOM 742 N N . THR A 1 95 ? -10.433 -4.535 -0.705 1.00 95.81 95 THR A N 1
ATOM 743 C CA . THR A 1 95 ? -10.599 -3.772 -1.952 1.00 95.81 95 THR A CA 1
ATOM 744 C C . THR A 1 95 ? -11.132 -4.686 -3.059 1.00 95.81 95 THR A C 1
ATOM 746 O O . THR A 1 95 ? -11.202 -5.901 -2.863 1.00 95.81 95 THR A O 1
ATOM 749 N N . PRO A 1 96 ? -11.575 -4.156 -4.215 1.00 95.31 96 PRO A N 1
ATOM 750 C CA . PRO A 1 96 ? -11.974 -5.007 -5.329 1.00 95.31 96 PRO A CA 1
ATOM 751 C C . PRO A 1 96 ? -10.858 -5.980 -5.725 1.00 95.31 96 PRO A C 1
ATOM 753 O O . PRO A 1 96 ? -9.672 -5.650 -5.647 1.00 95.31 96 PRO A O 1
ATOM 756 N N . ALA A 1 97 ? -11.246 -7.174 -6.169 1.00 96.31 97 ALA A N 1
ATOM 757 C CA . ALA A 1 97 ? -10.292 -8.116 -6.734 1.00 96.31 97 ALA A CA 1
ATOM 758 C C . ALA A 1 97 ? -9.719 -7.563 -8.046 1.00 96.31 97 ALA A C 1
ATOM 760 O O . ALA A 1 97 ? -10.451 -6.917 -8.807 1.00 96.31 97 ALA A O 1
ATOM 761 N N . LEU A 1 98 ? -8.444 -7.837 -8.330 1.00 93.38 98 LEU A N 1
ATOM 762 C CA . LEU A 1 98 ? -7.863 -7.504 -9.630 1.00 93.38 98 LEU A CA 1
ATOM 763 C C . LEU A 1 98 ? -8.635 -8.248 -10.735 1.00 93.38 98 LEU A C 1
ATOM 765 O O . LEU A 1 98 ? -8.840 -9.464 -10.622 1.00 93.38 98 LEU A O 1
ATOM 769 N N . PRO A 1 99 ? -9.072 -7.568 -11.810 1.00 91.81 99 PRO A N 1
ATOM 770 C CA . PRO A 1 99 ? -9.743 -8.242 -12.909 1.00 91.81 99 PRO A CA 1
ATOM 771 C C . PRO A 1 99 ? -8.858 -9.321 -13.545 1.00 91.81 99 PRO A C 1
ATOM 773 O O . PRO A 1 99 ? -7.639 -9.188 -13.671 1.00 91.81 99 PRO A O 1
ATOM 776 N N . VAL A 1 100 ? -9.485 -10.421 -13.962 1.00 88.12 100 VAL A N 1
ATOM 777 C CA . VAL A 1 100 ? -8.768 -11.555 -14.555 1.00 88.12 100 VAL A CA 1
ATOM 778 C C . VAL A 1 100 ? -8.040 -11.096 -15.822 1.00 88.12 100 VAL A C 1
ATOM 780 O O . VAL A 1 100 ? -8.622 -10.413 -16.660 1.00 88.12 100 VAL A O 1
ATOM 783 N N . HIS A 1 101 ? -6.782 -11.519 -15.971 1.00 85.00 101 HIS A N 1
ATOM 784 C CA . HIS A 1 101 ? -5.884 -11.167 -17.081 1.00 85.00 101 HIS A CA 1
ATOM 785 C C . HIS A 1 101 ? -5.369 -9.720 -17.097 1.00 85.00 101 HIS A C 1
ATOM 787 O O . HIS A 1 101 ? -4.643 -9.365 -18.027 1.00 85.00 101 HIS A O 1
ATOM 793 N N . GLU A 1 102 ? -5.664 -8.906 -16.082 1.00 88.31 102 GLU A N 1
ATOM 794 C CA . GLU A 1 102 ? -5.032 -7.595 -15.949 1.00 88.31 102 GLU A CA 1
ATOM 795 C C . GLU A 1 102 ? -3.640 -7.689 -15.321 1.00 88.31 102 GLU A C 1
ATOM 797 O O . GLU A 1 102 ? -3.338 -8.563 -14.503 1.00 88.31 102 GLU A O 1
ATOM 802 N N . ASN A 1 103 ? -2.762 -6.773 -15.729 1.00 88.06 103 ASN A N 1
ATOM 803 C CA . ASN A 1 103 ? -1.455 -6.627 -15.114 1.00 88.06 103 ASN A CA 1
ATOM 804 C C . ASN A 1 103 ? -1.606 -5.793 -13.829 1.00 8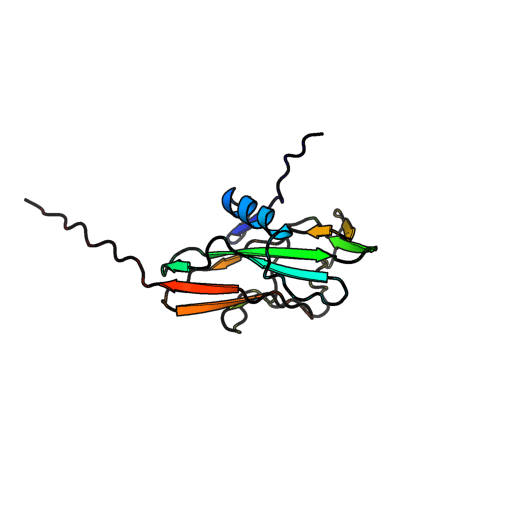8.06 103 ASN A C 1
ATOM 806 O O . ASN A 1 103 ? -2.057 -4.653 -13.903 1.00 88.06 103 ASN A O 1
ATOM 810 N N . PRO A 1 104 ? -1.179 -6.297 -12.659 1.00 87.06 104 PRO A N 1
ATOM 811 C CA . PRO A 1 104 ? -1.342 -5.583 -11.392 1.00 87.06 104 PRO A CA 1
ATOM 812 C C . PRO A 1 104 ? -0.585 -4.247 -11.317 1.00 87.06 104 PRO A C 1
ATOM 814 O O . PRO A 1 104 ? -0.916 -3.400 -10.492 1.00 87.06 104 PRO A O 1
ATOM 817 N N . LEU A 1 105 ? 0.451 -4.064 -12.142 1.00 89.75 105 LEU A N 1
ATOM 818 C CA . LEU A 1 105 ? 1.329 -2.890 -12.130 1.00 89.75 105 LEU A CA 1
ATOM 819 C C . LEU A 1 105 ? 1.180 -1.998 -13.369 1.00 89.75 105 LEU A C 1
ATOM 821 O O . LEU A 1 105 ? 1.812 -0.939 -13.435 1.00 89.75 105 LEU A O 1
ATOM 825 N N . ALA A 1 106 ? 0.385 -2.423 -14.352 1.00 87.44 106 ALA A N 1
ATOM 826 C CA . ALA A 1 106 ? 0.203 -1.720 -15.614 1.00 87.44 106 ALA A CA 1
ATOM 827 C C . ALA A 1 106 ? -1.290 -1.602 -15.938 1.00 87.44 106 ALA A C 1
ATOM 829 O O . ALA A 1 106 ? -1.975 -2.622 -15.983 1.00 87.44 106 ALA A O 1
ATOM 830 N N . PRO A 1 107 ? -1.806 -0.395 -16.205 1.00 80.44 107 PRO A N 1
ATOM 831 C CA . PRO A 1 107 ? -3.190 -0.259 -16.622 1.00 80.44 107 PRO A CA 1
ATOM 832 C C . PRO A 1 107 ? -3.404 -0.873 -18.012 1.00 80.44 107 PRO A C 1
ATOM 834 O O . PRO A 1 107 ? -2.513 -0.847 -18.862 1.00 80.44 107 PRO A O 1
ATOM 837 N N . SER A 1 108 ? -4.613 -1.392 -18.249 1.00 78.69 108 SER A N 1
ATOM 838 C CA . SER A 1 108 ? -5.008 -2.053 -19.503 1.00 78.69 108 SER A CA 1
ATOM 839 C C . SER A 1 108 ? -4.850 -1.154 -20.740 1.00 78.69 108 SER A C 1
ATOM 841 O O . SER A 1 108 ? -4.596 -1.643 -21.839 1.00 78.69 108 SER A O 1
ATOM 843 N N . PHE A 1 109 ? -4.953 0.167 -20.560 1.00 79.31 109 PHE A N 1
ATOM 844 C CA . PHE A 1 109 ? -4.606 1.181 -21.553 1.00 79.31 109 PHE A CA 1
ATOM 845 C C . PHE A 1 109 ? -3.810 2.302 -20.876 1.00 79.31 109 PHE A C 1
ATOM 847 O O . PHE A 1 109 ? -4.210 2.790 -19.817 1.00 79.31 109 PHE A O 1
ATOM 854 N N . TYR A 1 110 ? -2.685 2.702 -21.473 1.00 82.25 110 TYR A N 1
ATOM 855 C CA . TYR A 1 110 ? -1.818 3.745 -20.930 1.00 82.25 110 TYR A CA 1
ATOM 856 C C . TYR A 1 110 ? -1.124 4.543 -22.030 1.00 82.25 110 TYR A C 1
ATOM 858 O O . TYR A 1 110 ? -0.366 3.990 -22.823 1.00 82.25 110 TYR A O 1
ATOM 866 N N . ASP A 1 111 ? -1.331 5.852 -22.021 1.00 85.50 111 ASP A N 1
ATOM 867 C CA . ASP A 1 111 ? -0.649 6.842 -22.861 1.00 85.50 111 ASP A CA 1
ATOM 868 C C . ASP A 1 111 ? 0.229 7.802 -22.033 1.00 85.50 111 ASP A C 1
ATOM 870 O O . ASP A 1 111 ? 0.783 8.773 -22.552 1.00 85.50 111 ASP A O 1
ATOM 874 N N . GLY A 1 112 ? 0.359 7.527 -20.733 1.00 88.69 112 GLY A N 1
ATOM 875 C CA . GLY A 1 112 ? 1.086 8.355 -19.787 1.00 88.69 112 GLY A CA 1
ATOM 876 C C . GLY A 1 112 ? 2.599 8.126 -19.765 1.00 88.69 112 GLY A C 1
ATOM 877 O O . GLY A 1 112 ? 3.197 7.412 -20.571 1.00 88.69 112 GLY A O 1
ATOM 878 N N . ARG A 1 113 ? 3.252 8.727 -18.767 1.00 91.44 113 ARG A N 1
ATOM 879 C CA . ARG A 1 113 ? 4.702 8.643 -18.569 1.00 91.44 113 ARG A CA 1
ATOM 880 C C . ARG A 1 113 ? 5.119 7.308 -17.972 1.00 91.44 113 ARG A C 1
ATOM 882 O O . ARG A 1 113 ? 4.532 6.840 -17.001 1.00 91.44 113 ARG A O 1
ATOM 889 N N . THR A 1 114 ? 6.211 6.752 -18.470 1.00 94.12 114 THR A N 1
ATOM 890 C CA . THR A 1 114 ? 6.878 5.608 -17.847 1.00 94.12 114 THR A CA 1
ATOM 891 C C . THR A 1 114 ? 8.225 6.014 -17.258 1.00 94.12 114 THR A C 1
ATOM 893 O O . THR A 1 114 ? 8.849 6.975 -17.711 1.00 94.12 114 THR A O 1
ATOM 896 N N . ALA A 1 115 ? 8.695 5.264 -16.266 1.00 94.75 115 ALA A N 1
ATOM 897 C CA . ALA A 1 115 ? 10.069 5.318 -15.776 1.00 94.75 115 ALA A CA 1
ATOM 898 C C . ALA A 1 115 ? 10.736 3.954 -15.953 1.00 94.75 115 ALA A C 1
ATOM 900 O O . ALA A 1 115 ? 10.078 2.922 -15.849 1.00 94.75 115 ALA A O 1
ATOM 901 N N . VAL A 1 116 ? 12.041 3.960 -16.210 1.00 96.25 116 VAL A N 1
ATOM 902 C CA . VAL A 1 116 ? 12.858 2.744 -16.262 1.00 96.25 116 VAL A CA 1
ATOM 903 C C . VAL A 1 116 ? 13.544 2.561 -14.911 1.00 96.25 116 VAL A C 1
ATOM 905 O O . VAL A 1 116 ? 14.005 3.538 -14.324 1.00 96.25 116 VAL A O 1
ATOM 908 N N . GLY A 1 117 ? 13.609 1.324 -14.424 1.00 93.88 117 GLY A N 1
ATOM 909 C CA . GLY A 1 117 ? 14.280 0.979 -13.177 1.00 93.88 117 GLY A CA 1
ATOM 910 C C . GLY A 1 117 ? 15.794 1.271 -13.196 1.00 93.88 117 GLY A C 1
ATOM 911 O O . GLY A 1 117 ? 16.395 1.283 -14.276 1.00 93.88 117 GLY A O 1
ATOM 912 N N . PRO A 1 118 ? 16.439 1.451 -12.025 1.00 96.81 118 PRO A N 1
ATOM 913 C CA . PRO A 1 118 ? 15.829 1.505 -10.695 1.00 96.81 118 PRO A CA 1
ATOM 914 C C . PRO A 1 118 ? 14.983 2.768 -10.489 1.00 96.81 118 PRO A C 1
ATOM 916 O O . PRO A 1 118 ? 15.462 3.884 -10.684 1.00 96.81 118 PRO A O 1
ATOM 919 N N . ALA A 1 119 ? 13.718 2.593 -10.114 1.00 96.69 119 ALA A N 1
ATOM 920 C CA . ALA A 1 119 ? 12.754 3.683 -9.994 1.00 96.69 119 ALA A CA 1
ATOM 921 C C . ALA A 1 119 ? 11.651 3.325 -8.993 1.00 96.69 119 ALA A C 1
ATOM 923 O O . ALA A 1 119 ? 11.414 2.151 -8.704 1.00 96.69 119 ALA A O 1
ATOM 924 N N . ILE A 1 120 ? 10.975 4.350 -8.472 1.00 96.38 120 ILE A N 1
ATOM 925 C CA . ILE A 1 120 ? 9.892 4.215 -7.498 1.00 96.38 120 ILE A CA 1
ATOM 926 C C . ILE A 1 120 ? 8.669 4.943 -8.033 1.00 96.38 120 ILE A C 1
ATOM 928 O O . ILE A 1 120 ? 8.767 6.051 -8.560 1.00 96.38 120 ILE A O 1
ATOM 932 N N . ASP A 1 121 ? 7.523 4.309 -7.867 1.00 95.62 121 ASP A N 1
ATOM 933 C CA . ASP A 1 121 ? 6.224 4.829 -8.219 1.00 95.62 121 ASP A CA 1
ATOM 934 C C . ASP A 1 121 ? 5.329 4.912 -6.981 1.00 95.62 121 ASP A C 1
ATOM 936 O O . ASP A 1 121 ? 5.088 3.916 -6.293 1.00 95.62 121 ASP A O 1
ATOM 940 N N . TYR A 1 122 ? 4.844 6.125 -6.732 1.00 95.25 122 TYR A N 1
ATOM 941 C CA . TYR A 1 122 ? 3.996 6.492 -5.602 1.00 95.25 122 TYR A CA 1
ATOM 942 C C . TYR A 1 122 ? 2.541 6.752 -6.026 1.00 95.25 122 TYR A C 1
ATOM 944 O O . TYR A 1 122 ? 1.713 7.082 -5.187 1.00 95.25 122 TYR A O 1
ATOM 952 N N . ASN A 1 123 ? 2.205 6.633 -7.317 1.00 92.25 123 ASN A N 1
ATOM 953 C CA . ASN A 1 123 ? 0.940 7.128 -7.876 1.00 92.25 123 ASN A CA 1
ATOM 954 C C . ASN A 1 123 ? -0.259 6.190 -7.653 1.00 92.25 123 ASN A C 1
ATOM 956 O O . ASN A 1 123 ? -1.197 6.175 -8.452 1.00 92.25 123 ASN A O 1
ATOM 960 N N . TYR A 1 124 ? -0.230 5.384 -6.599 1.00 93.69 124 TYR A N 1
ATOM 961 C CA . TYR A 1 124 ? -1.360 4.559 -6.198 1.00 93.69 124 TYR A CA 1
ATOM 962 C C . TYR A 1 124 ? -2.251 5.314 -5.206 1.00 93.69 124 TYR A C 1
ATOM 964 O O . TYR A 1 124 ? -1.798 6.202 -4.483 1.00 93.69 124 TYR A O 1
ATOM 972 N N . GLU A 1 125 ? -3.539 4.987 -5.198 1.00 94.19 125 GLU A N 1
ATOM 973 C CA . GLU A 1 125 ? -4.505 5.584 -4.276 1.00 94.19 125 GLU A CA 1
ATOM 974 C C . GLU A 1 125 ? -4.222 5.192 -2.827 1.00 94.19 125 GLU A C 1
ATOM 976 O O . GLU A 1 125 ? -4.008 4.024 -2.519 1.00 94.19 125 GLU A O 1
ATOM 981 N N . ILE A 1 126 ? -4.310 6.163 -1.918 1.00 96.56 126 ILE A N 1
ATOM 982 C CA . ILE A 1 126 ? -4.281 5.906 -0.479 1.00 96.56 126 ILE A CA 1
ATOM 983 C C . ILE A 1 126 ? -5.616 5.291 -0.059 1.00 96.56 126 ILE A C 1
ATOM 985 O O . ILE A 1 126 ? -6.663 5.943 -0.143 1.00 96.56 126 ILE A O 1
ATOM 989 N N . THR A 1 127 ? -5.581 4.069 0.468 1.00 96.62 127 THR A N 1
ATOM 990 C CA . THR A 1 127 ? -6.754 3.448 1.100 1.00 96.62 127 THR A CA 1
ATOM 991 C C . THR A 1 127 ? -6.920 3.933 2.536 1.00 96.62 127 THR A C 1
ATOM 993 O O . THR A 1 127 ? -5.936 4.222 3.227 1.00 96.62 127 THR A O 1
ATOM 996 N N . GLN A 1 128 ? -8.166 3.984 3.006 1.00 96.56 128 GLN A N 1
ATOM 997 C CA . GLN A 1 128 ? -8.510 4.432 4.353 1.00 96.56 128 GLN A CA 1
ATOM 998 C C . GLN A 1 128 ? -9.273 3.355 5.118 1.00 96.56 128 GLN A C 1
ATOM 1000 O O . GLN A 1 128 ? -10.216 2.765 4.596 1.00 96.56 128 GLN A O 1
ATOM 1005 N N . TYR A 1 129 ? -8.916 3.180 6.386 1.00 96.62 129 TYR A N 1
ATOM 1006 C CA . TYR A 1 129 ? -9.541 2.234 7.300 1.00 96.62 129 TYR A CA 1
ATOM 1007 C C . TYR A 1 129 ? -9.957 2.917 8.597 1.00 96.62 129 TYR A C 1
ATOM 1009 O O . TYR A 1 129 ? -9.271 3.814 9.084 1.00 96.62 129 TYR A O 1
ATOM 1017 N N . ARG A 1 130 ? -11.065 2.456 9.181 1.00 97.06 130 ARG A N 1
ATOM 1018 C CA . ARG A 1 130 ? -11.457 2.757 10.562 1.00 97.06 130 ARG A CA 1
ATOM 1019 C C . ARG A 1 130 ? -11.743 1.448 11.272 1.00 97.06 130 ARG A C 1
ATOM 1021 O O . ARG A 1 130 ? -12.599 0.675 10.845 1.00 97.06 130 ARG A O 1
ATOM 1028 N N . PHE A 1 131 ? -10.983 1.180 12.323 1.00 96.81 131 PHE A N 1
ATOM 1029 C CA . PHE A 1 131 ? -11.122 -0.037 13.109 1.00 96.81 131 PHE A CA 1
ATOM 1030 C C . PHE A 1 131 ? -11.911 0.281 14.374 1.00 96.81 131 PHE A C 1
ATOM 1032 O O . PHE A 1 131 ? -11.406 0.941 15.272 1.00 96.81 131 PHE A O 1
ATOM 1039 N N . GLU A 1 132 ? -13.154 -0.186 14.453 1.00 96.38 132 GLU A N 1
ATOM 1040 C CA . GLU A 1 132 ? -14.057 0.129 15.575 1.00 96.38 132 GLU A CA 1
ATOM 1041 C C . GLU A 1 132 ? -13.769 -0.686 16.842 1.00 96.38 132 GLU A C 1
ATOM 1043 O O . GLU A 1 132 ? -14.269 -0.385 17.923 1.00 96.38 132 GLU A O 1
ATOM 1048 N N . LYS A 1 133 ? -12.991 -1.765 16.720 1.00 96.88 133 LYS A N 1
ATOM 1049 C CA . LYS A 1 133 ? -12.705 -2.675 17.828 1.00 96.88 133 LYS A CA 1
ATOM 1050 C C . LYS A 1 133 ? -11.214 -2.663 18.150 1.00 96.88 133 LYS A C 1
ATOM 1052 O O . LYS A 1 133 ? -10.399 -2.710 17.231 1.00 96.88 133 LYS A O 1
ATOM 1057 N N . PRO A 1 134 ? -10.842 -2.661 19.438 1.00 97.81 134 PRO A N 1
ATOM 1058 C CA . PRO A 1 134 ? -9.456 -2.854 19.832 1.00 97.81 134 PRO A CA 1
ATOM 1059 C C . PRO A 1 134 ? -8.942 -4.223 19.395 1.00 97.81 134 PRO A C 1
ATOM 1061 O O . PRO A 1 134 ? -9.681 -5.209 19.405 1.00 97.81 134 PRO A O 1
ATOM 1064 N N . GLY A 1 135 ? -7.660 -4.290 19.057 1.00 98.12 135 GLY A N 1
ATOM 1065 C CA . GLY A 1 135 ? -7.020 -5.518 18.609 1.00 98.12 135 GLY A CA 1
ATOM 1066 C C . GLY A 1 135 ? -5.840 -5.266 17.685 1.00 98.12 135 GLY A C 1
ATOM 1067 O O . GLY A 1 135 ? -5.398 -4.135 17.494 1.00 98.12 135 GLY A O 1
ATOM 1068 N N . THR A 1 136 ? -5.326 -6.348 17.113 1.00 98.62 136 THR A N 1
ATOM 1069 C CA . THR A 1 136 ? -4.285 -6.297 16.089 1.00 98.62 136 THR A CA 1
ATOM 1070 C C . THR A 1 136 ? -4.914 -6.558 14.727 1.00 98.62 136 THR A C 1
ATOM 1072 O O . THR A 1 136 ? -5.627 -7.546 14.557 1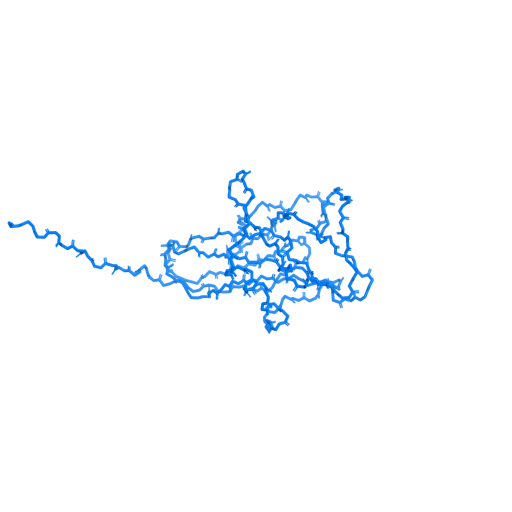.00 98.62 136 THR A O 1
ATOM 1075 N N . TYR A 1 137 ? -4.623 -5.692 13.763 1.00 98.62 137 TYR A N 1
ATOM 1076 C CA . TYR A 1 137 ? -5.056 -5.813 12.377 1.00 98.62 137 TYR A CA 1
ATOM 1077 C C . TYR A 1 137 ? -3.836 -5.977 11.480 1.00 98.62 137 TYR A C 1
ATOM 1079 O O . TYR A 1 137 ? -2.846 -5.258 11.624 1.00 98.62 137 TYR A O 1
ATOM 1087 N N . LEU A 1 138 ? -3.896 -6.944 10.572 1.00 98.75 138 LEU A N 1
ATOM 1088 C CA . LEU A 1 138 ? -2.844 -7.229 9.607 1.00 98.75 138 LEU A CA 1
ATOM 1089 C C . LEU A 1 138 ? -3.316 -6.792 8.229 1.00 98.75 138 LEU A C 1
ATOM 1091 O O . LEU A 1 138 ? -4.322 -7.303 7.743 1.00 98.75 138 LEU A O 1
ATOM 1095 N N . LEU A 1 139 ? -2.592 -5.866 7.612 1.00 98.75 139 LEU A N 1
ATOM 1096 C CA . LEU A 1 139 ? -2.851 -5.429 6.250 1.00 98.75 139 LEU A CA 1
ATOM 1097 C C . LEU A 1 139 ? -1.777 -5.981 5.322 1.00 98.75 139 LEU A C 1
ATOM 1099 O O . LEU A 1 139 ? -0.596 -6.028 5.681 1.00 98.75 139 LEU A O 1
ATOM 1103 N N . GLN A 1 140 ? -2.184 -6.393 4.126 1.00 98.75 140 GLN A N 1
ATOM 1104 C CA . GLN A 1 140 ? -1.258 -6.801 3.080 1.00 98.75 140 GLN A CA 1
ATOM 1105 C C . GLN A 1 140 ? -1.859 -6.565 1.700 1.00 98.75 140 GLN A C 1
ATOM 1107 O O . GLN A 1 140 ? -3.003 -6.933 1.438 1.00 98.75 140 GLN A O 1
ATOM 1112 N N . TRP A 1 141 ? -1.056 -6.010 0.802 1.00 98.62 141 TRP A N 1
ATOM 1113 C CA . TRP A 1 141 ? -1.406 -5.823 -0.596 1.00 98.62 141 TRP A CA 1
ATOM 1114 C C . TRP A 1 141 ? -0.854 -6.987 -1.426 1.00 98.62 141 TRP A C 1
ATOM 1116 O O . TRP A 1 141 ? 0.341 -7.291 -1.351 1.00 98.62 141 TRP A O 1
ATOM 1126 N N . ARG A 1 142 ? -1.726 -7.685 -2.163 1.00 98.12 142 ARG A N 1
ATOM 1127 C CA . ARG A 1 142 ? -1.413 -8.948 -2.855 1.00 98.12 142 ARG A CA 1
ATOM 1128 C C . ARG A 1 142 ? -1.895 -8.978 -4.321 1.00 98.12 142 ARG A C 1
ATOM 1130 O O . ARG A 1 142 ? -2.647 -9.883 -4.680 1.00 98.12 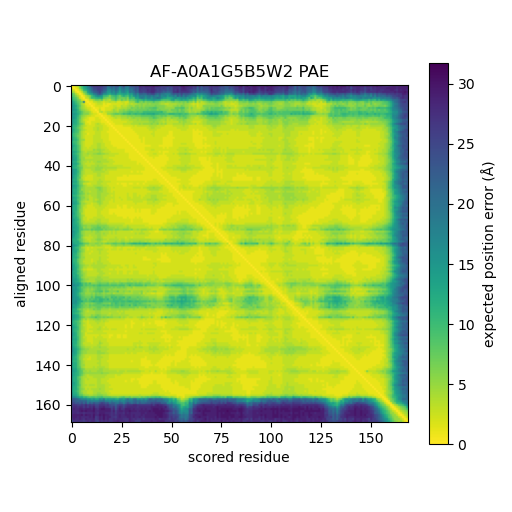142 ARG A O 1
ATOM 1137 N N . PRO A 1 143 ? -1.527 -8.010 -5.178 1.00 95.94 143 PRO A N 1
ATOM 1138 C CA . PRO A 1 143 ? -2.064 -7.927 -6.527 1.00 95.94 143 PRO A CA 1
ATOM 1139 C C . PRO A 1 143 ? -1.382 -8.947 -7.455 1.00 95.94 143 PRO A C 1
ATOM 1141 O O . PRO A 1 143 ? -0.162 -8.934 -7.665 1.00 95.94 143 PRO A O 1
ATOM 1144 N N . GLY A 1 144 ? -2.174 -9.852 -8.032 1.00 92.94 144 GLY A N 1
ATOM 1145 C CA . GLY A 1 144 ? -1.661 -10.934 -8.876 1.00 92.94 144 GLY A CA 1
ATOM 1146 C C . GLY A 1 144 ? -0.687 -11.855 -8.124 1.00 92.94 144 GLY A C 1
ATOM 1147 O O . GLY A 1 144 ? -1.064 -12.524 -7.168 1.00 92.94 144 GLY A O 1
ATOM 1148 N N . THR A 1 145 ? 0.574 -11.924 -8.566 1.00 94.25 145 THR A N 1
ATOM 1149 C CA . THR A 1 145 ? 1.625 -12.739 -7.917 1.00 94.25 145 THR A CA 1
ATOM 1150 C C . THR A 1 145 ? 2.508 -11.943 -6.954 1.00 94.25 145 THR A C 1
ATOM 1152 O O . THR A 1 145 ? 3.446 -12.501 -6.383 1.00 94.25 145 THR A O 1
ATOM 1155 N N . LEU A 1 146 ? 2.282 -10.634 -6.823 1.00 97.38 146 LEU A N 1
ATOM 1156 C CA . LEU A 1 146 ? 3.064 -9.764 -5.950 1.00 97.38 146 LEU A CA 1
ATOM 1157 C C . LEU A 1 146 ? 2.474 -9.771 -4.546 1.00 97.38 146 LEU A C 1
ATOM 1159 O O . LEU A 1 146 ? 1.268 -9.895 -4.366 1.00 97.38 146 LEU A O 1
ATOM 1163 N N . VAL A 1 147 ? 3.336 -9.606 -3.549 1.00 98.25 147 VAL A N 1
ATOM 1164 C CA . VAL A 1 147 ? 2.947 -9.546 -2.140 1.00 98.25 147 VAL A CA 1
ATOM 1165 C C . VAL A 1 147 ? 3.768 -8.455 -1.459 1.00 98.25 147 VAL A C 1
ATOM 1167 O O . VAL A 1 147 ? 4.988 -8.418 -1.621 1.00 98.25 147 VAL A O 1
ATOM 1170 N N . SER A 1 148 ? 3.117 -7.559 -0.717 1.00 98.75 148 SER A N 1
ATOM 1171 C CA . SER A 1 148 ? 3.785 -6.528 0.085 1.00 98.75 148 SER A CA 1
ATOM 1172 C C . SER A 1 148 ? 4.330 -7.080 1.404 1.00 98.75 148 SER A C 1
ATOM 1174 O O . SER A 1 148 ? 4.063 -8.222 1.792 1.00 98.75 148 SER A O 1
ATOM 1176 N N . ASN A 1 149 ? 5.040 -6.240 2.159 1.00 98.69 149 ASN A N 1
ATOM 1177 C CA . ASN A 1 149 ? 5.209 -6.455 3.597 1.00 98.69 149 ASN A CA 1
ATOM 1178 C C . ASN A 1 149 ? 3.840 -6.570 4.300 1.00 98.69 149 ASN A C 1
ATOM 1180 O O . ASN A 1 149 ? 2.808 -6.157 3.761 1.00 98.69 149 ASN A O 1
ATOM 1184 N N . THR A 1 150 ? 3.825 -7.152 5.499 1.00 98.69 150 THR A N 1
ATOM 1185 C CA . THR A 1 150 ? 2.621 -7.217 6.335 1.00 98.69 150 THR A CA 1
ATOM 1186 C C . THR A 1 150 ? 2.636 -6.067 7.327 1.00 98.69 150 THR A C 1
ATOM 1188 O O . THR A 1 150 ? 3.419 -6.067 8.276 1.00 98.69 150 THR A O 1
ATOM 1191 N N . LEU A 1 151 ? 1.730 -5.112 7.149 1.00 98.44 151 LEU A N 1
ATOM 1192 C CA . LEU A 1 151 ? 1.602 -3.992 8.064 1.00 98.44 151 LEU A CA 1
ATOM 1193 C C . LEU A 1 151 ? 0.739 -4.393 9.264 1.00 98.44 151 LEU A C 1
ATOM 1195 O O . LEU A 1 151 ? -0.432 -4.741 9.117 1.00 98.44 151 LEU A O 1
ATOM 1199 N N . ARG A 1 152 ? 1.319 -4.340 10.464 1.00 98.56 152 ARG A N 1
ATOM 1200 C CA . ARG A 1 152 ? 0.626 -4.651 11.719 1.00 98.56 152 ARG A CA 1
ATOM 1201 C C . ARG A 1 152 ? 0.160 -3.369 12.401 1.00 98.56 152 ARG A C 1
ATOM 1203 O O . ARG A 1 152 ? 0.987 -2.605 12.887 1.00 98.56 152 ARG A O 1
ATOM 1210 N N . ILE A 1 153 ? -1.152 -3.181 12.497 1.00 98.44 153 ILE A N 1
ATOM 1211 C CA . ILE A 1 153 ? -1.778 -2.065 13.209 1.00 98.44 153 ILE A CA 1
ATOM 1212 C C . ILE A 1 153 ? -2.291 -2.548 14.560 1.00 98.44 153 ILE A C 1
ATOM 1214 O O . ILE A 1 153 ? -3.057 -3.507 14.643 1.00 98.44 153 ILE A O 1
ATOM 1218 N N . GLN A 1 154 ? -1.882 -1.866 15.619 1.00 98.44 154 GLN A N 1
ATOM 1219 C CA . GLN A 1 154 ? -2.382 -2.053 16.967 1.00 98.44 154 GLN A CA 1
ATOM 1220 C C . GLN A 1 154 ? -3.437 -0.991 17.273 1.00 98.44 154 GLN A C 1
ATOM 1222 O O . GLN A 1 154 ? -3.142 0.202 17.306 1.00 98.44 154 GLN A O 1
ATOM 1227 N N . VAL A 1 155 ? -4.660 -1.439 17.529 1.00 98.12 155 VAL A N 1
ATOM 1228 C CA . VAL A 1 155 ? -5.809 -0.593 17.846 1.00 98.12 155 VAL A CA 1
ATOM 1229 C C . VAL A 1 155 ? -6.096 -0.711 19.338 1.00 98.12 155 VAL A C 1
ATOM 1231 O O . VAL A 1 155 ? -6.409 -1.791 19.843 1.00 98.12 155 VAL A O 1
ATOM 1234 N N . ALA A 1 156 ? -5.950 0.392 20.063 1.00 96.62 156 ALA A N 1
ATOM 1235 C CA . ALA A 1 156 ? -6.311 0.498 21.471 1.00 96.62 156 ALA A CA 1
ATOM 1236 C C . ALA A 1 156 ? -7.809 0.805 21.636 1.00 96.62 156 ALA A C 1
ATOM 1238 O O . ALA A 1 156 ? -8.477 1.224 20.691 1.00 96.62 156 ALA A O 1
ATOM 1239 N N . ALA A 1 157 ? -8.332 0.632 22.855 1.00 92.38 157 ALA A N 1
ATOM 1240 C CA . ALA A 1 157 ? -9.649 1.156 23.218 1.00 92.38 157 ALA A CA 1
ATOM 1241 C C . ALA A 1 157 ? -9.768 2.639 22.843 1.00 92.38 157 ALA A C 1
ATOM 1243 O O . ALA A 1 157 ? -8.781 3.384 22.891 1.00 92.38 157 ALA A O 1
ATOM 1244 N N . GLU A 1 158 ?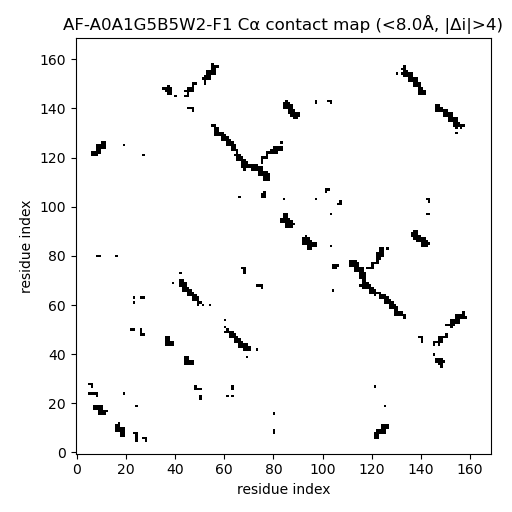 -10.977 3.047 22.455 1.00 82.06 158 GLU A N 1
ATOM 1245 C CA . GLU A 1 158 ? -11.282 4.457 22.252 1.00 82.06 158 GLU A CA 1
ATOM 1246 C C . GLU A 1 158 ? -10.877 5.218 23.517 1.00 82.06 158 GLU A C 1
ATOM 1248 O O . GLU A 1 158 ? -11.125 4.768 24.643 1.00 82.06 158 GLU A O 1
ATOM 1253 N N . LYS A 1 159 ? -10.211 6.361 23.347 1.00 71.06 159 LYS A N 1
ATOM 1254 C CA . LYS A 1 159 ? -9.979 7.255 24.475 1.00 71.06 159 LYS A CA 1
ATOM 1255 C C . LYS A 1 159 ? -11.351 7.756 24.902 1.00 71.06 159 LYS A C 1
ATOM 1257 O O . LYS A 1 159 ? -11.870 8.680 24.290 1.00 71.06 159 LYS A O 1
ATOM 1262 N N . THR A 1 160 ? -11.936 7.161 25.937 1.00 60.62 160 THR A N 1
ATOM 1263 C CA . THR A 1 160 ? -13.125 7.709 26.588 1.00 60.62 160 THR A CA 1
ATOM 1264 C C . THR A 1 160 ? -12.781 9.109 27.080 1.00 60.62 160 THR A C 1
ATOM 1266 O O . THR A 1 160 ? -12.209 9.279 28.158 1.00 60.62 160 THR A O 1
ATOM 1269 N N . GLY A 1 161 ? -13.097 10.121 26.274 1.00 56.94 161 GLY A N 1
ATOM 1270 C CA . GLY A 1 161 ? -13.281 11.474 26.760 1.00 56.94 161 GLY A CA 1
ATOM 1271 C C . GLY A 1 161 ? -14.409 11.398 27.776 1.00 56.94 161 GLY A C 1
ATOM 1272 O O . GLY A 1 161 ? -15.539 11.069 27.422 1.00 56.94 161 GLY A O 1
ATOM 1273 N N . GLY A 1 162 ? -14.084 11.591 29.055 1.00 45.62 162 GLY A N 1
ATOM 1274 C CA . GLY A 1 162 ? -15.090 11.611 30.111 1.00 45.62 162 GLY A CA 1
ATOM 1275 C C . GLY A 1 162 ? -16.196 12.620 29.775 1.00 45.62 162 GLY A C 1
ATOM 1276 O O . GLY A 1 162 ? -15.916 13.632 29.126 1.00 45.62 162 GLY A O 1
ATOM 1277 N N . PRO A 1 163 ? -17.449 12.375 30.192 1.00 52.66 163 PRO A N 1
ATOM 1278 C CA . PRO A 1 163 ? -18.526 13.314 29.932 1.00 52.66 163 PRO A CA 1
ATOM 1279 C C . PRO A 1 163 ? -18.182 14.656 30.583 1.00 52.66 163 PRO A C 1
ATOM 1281 O O . PRO A 1 163 ? -17.996 14.737 31.800 1.00 52.66 163 PRO A O 1
ATOM 1284 N N . ALA A 1 164 ? -18.129 15.724 29.785 1.00 52.84 164 ALA A N 1
ATOM 1285 C CA . ALA A 1 164 ? -18.313 17.064 30.316 1.00 52.84 164 ALA A CA 1
ATOM 1286 C C . ALA A 1 164 ? -19.760 17.127 30.817 1.00 52.84 164 ALA A C 1
ATOM 1288 O O . ALA A 1 164 ? -20.695 17.352 30.053 1.00 52.84 164 ALA A O 1
ATOM 1289 N N . ALA A 1 165 ? -19.943 16.821 32.101 1.00 49.72 165 ALA A N 1
ATOM 1290 C CA . ALA A 1 165 ? -21.197 17.016 32.798 1.00 49.72 165 ALA A CA 1
ATOM 1291 C C . ALA A 1 165 ? -21.574 18.497 32.680 1.00 49.72 165 ALA A C 1
ATOM 1293 O O . ALA A 1 165 ? -20.968 19.355 33.323 1.00 49.72 165 ALA A O 1
ATOM 1294 N N . VAL A 1 166 ? -22.569 18.791 31.846 1.00 56.84 166 VAL A N 1
ATOM 1295 C CA . VAL A 1 166 ? -23.281 20.064 31.890 1.00 56.84 166 VAL A CA 1
ATOM 1296 C C . VAL A 1 166 ? -24.019 20.075 33.226 1.00 56.84 166 VAL A C 1
ATOM 1298 O O . VAL A 1 166 ? -25.025 19.393 33.401 1.00 56.84 166 VAL A O 1
ATOM 1301 N N . ARG A 1 167 ? -23.457 20.770 34.218 1.00 48.97 167 ARG A N 1
ATOM 1302 C CA . ARG A 1 167 ? -24.190 21.139 35.428 1.00 48.97 167 ARG A CA 1
ATOM 1303 C C . ARG A 1 167 ? -25.054 22.339 35.070 1.00 48.97 167 ARG A C 1
ATOM 1305 O O . ARG A 1 167 ? -24.534 23.441 34.928 1.00 48.97 167 ARG A O 1
ATOM 1312 N N . GLU A 1 168 ? -26.347 22.103 34.903 1.00 52.09 168 GLU A N 1
ATOM 1313 C CA . GLU A 1 168 ? -27.345 23.159 35.030 1.00 52.09 168 GLU A CA 1
ATOM 1314 C C . GLU A 1 168 ? -27.444 23.543 36.513 1.00 52.09 168 GLU A C 1
ATOM 1316 O O . GLU A 1 168 ? -27.702 22.692 37.369 1.00 52.09 168 GLU A O 1
ATOM 1321 N N . THR A 1 169 ? -27.199 24.817 36.806 1.00 66.81 169 THR A N 1
ATOM 1322 C CA . THR A 1 169 ? -27.650 25.521 38.015 1.00 66.81 169 THR A CA 1
ATOM 1323 C C . THR A 1 169 ? -28.077 26.913 37.614 1.00 66.81 169 THR A C 1
ATOM 1325 O O . THR A 1 169 ? -27.285 27.537 36.869 1.00 66.81 169 THR A O 1
#